Protein AF-A0A087TAK7-F1 (afdb_monomer_lite)

Secondary structure (DSSP, 8-state):
-HHHHHHHT-TTSHHHHHHHHHHHHHHHHTTS--HHHHHHHHHHHHHHHHHHTTSPPP-HHHHHHHHHHHHHHHHHHHHHHHHHHHT-HHHHHHHHHHHHHHTTHHHH--TTSHHHHHHHHHHHS---HHHHHHHHHHHHHTS----

Sequence (147 aa):
MEALAKEMCNEESNLHKSYVRTQPCTREYFSAPKMQCKREAEAAYAAYRDLNEILPAESEEALDDNAMCLLEAYAFACVAHDLQVTCSEEARNVLTGIFQRLKLAKIICSVSSLDELKTNFLESLELEPERKDVFALAFNSLKKRRK

Organism: Stegodyphus mimosarum (NCBI:txid407821)

Structure (mmCIF, N/CA/C/O backbone):
data_AF-A0A087TAK7-F1
#
_entry.id   AF-A0A087TAK7-F1
#
loop_
_atom_site.group_PDB
_atom_site.id
_atom_site.type_symbol
_atom_site.label_atom_id
_atom_site.label_alt_id
_atom_site.label_comp_id
_atom_site.label_asym_id
_atom_site.label_entity_id
_atom_site.label_seq_id
_atom_site.pdbx_PDB_ins_code
_atom_site.Cartn_x
_atom_site.Cartn_y
_atom_site.Cartn_z
_atom_site.occupancy
_atom_site.B_iso_or_equiv
_atom_site.auth_seq_id
_atom_site.auth_comp_id
_atom_site.auth_asym_id
_atom_site.auth_atom_id
_atom_site.pdbx_PDB_model_num
ATOM 1 N N . MET A 1 1 ? 3.752 -1.064 18.716 1.00 62.97 1 MET A N 1
ATOM 2 C CA . MET A 1 1 ? 2.449 -1.757 18.641 1.00 62.97 1 MET A CA 1
ATOM 3 C C . MET A 1 1 ? 1.468 -1.238 19.688 1.00 62.97 1 MET A C 1
ATOM 5 O O . MET A 1 1 ? 0.367 -0.882 19.305 1.00 62.97 1 MET A O 1
ATOM 9 N N . GLU A 1 2 ? 1.866 -1.074 20.955 1.00 78.25 2 GLU A N 1
ATOM 10 C CA . GLU A 1 2 ? 0.974 -0.595 22.032 1.00 78.25 2 GLU A CA 1
ATOM 11 C C . GLU A 1 2 ? 0.269 0.751 21.746 1.00 78.25 2 GLU A C 1
ATOM 13 O O . GLU A 1 2 ? -0.927 0.880 21.976 1.00 78.25 2 GLU A O 1
ATOM 18 N N . ALA A 1 3 ? 0.974 1.738 21.178 1.00 82.12 3 ALA A N 1
ATOM 19 C CA . ALA A 1 3 ? 0.378 3.034 20.829 1.00 82.12 3 ALA A CA 1
ATOM 20 C C . ALA A 1 3 ? -0.718 2.935 19.748 1.00 82.12 3 ALA A C 1
ATOM 22 O O . ALA A 1 3 ? -1.741 3.602 19.849 1.00 82.12 3 ALA A O 1
ATOM 23 N N . LEU A 1 4 ? -0.529 2.068 18.743 1.00 84.50 4 LEU A N 1
ATOM 24 C CA . LEU A 1 4 ? -1.539 1.833 17.709 1.00 84.50 4 LEU A CA 1
ATOM 25 C C . LEU A 1 4 ? -2.776 1.156 18.303 1.00 84.50 4 LEU A C 1
ATOM 27 O O . LEU A 1 4 ? -3.889 1.572 18.010 1.00 84.50 4 LEU A O 1
ATOM 31 N N . ALA A 1 5 ? -2.576 0.148 19.158 1.00 85.25 5 ALA A N 1
ATOM 32 C CA . ALA A 1 5 ? -3.676 -0.527 19.837 1.00 85.25 5 ALA A CA 1
ATOM 33 C C . ALA A 1 5 ? -4.493 0.459 20.688 1.00 85.25 5 ALA A C 1
ATOM 35 O O . ALA A 1 5 ? -5.715 0.467 20.603 1.00 85.25 5 ALA A O 1
ATOM 36 N N . LYS A 1 6 ? -3.834 1.359 21.434 1.00 87.81 6 LYS A N 1
ATOM 37 C CA . LYS A 1 6 ? -4.516 2.417 22.200 1.00 87.81 6 LYS A CA 1
ATOM 38 C C . LYS A 1 6 ? -5.335 3.357 21.311 1.00 87.81 6 LYS A C 1
ATOM 40 O O . LYS A 1 6 ? -6.453 3.692 21.679 1.00 87.81 6 LYS A O 1
ATOM 45 N N . GLU A 1 7 ? -4.823 3.763 20.147 1.00 85.81 7 GLU A N 1
ATOM 46 C CA . GLU A 1 7 ? -5.592 4.589 19.200 1.00 85.81 7 GLU A CA 1
ATOM 47 C C . GLU A 1 7 ? -6.780 3.824 18.602 1.00 85.81 7 GLU A C 1
ATOM 49 O O . GLU A 1 7 ? -7.885 4.357 18.560 1.00 85.81 7 GLU A O 1
ATOM 54 N N . MET A 1 8 ? -6.582 2.574 18.174 1.00 86.44 8 MET A N 1
ATOM 55 C CA . MET A 1 8 ? -7.644 1.752 17.581 1.00 86.44 8 MET A CA 1
ATOM 56 C C . MET A 1 8 ? -8.720 1.332 18.586 1.00 86.44 8 MET A C 1
ATOM 58 O O . MET A 1 8 ? -9.840 1.065 18.170 1.00 86.44 8 MET A O 1
ATOM 62 N N . CYS A 1 9 ? -8.411 1.287 19.882 1.00 89.94 9 CYS A N 1
ATOM 63 C CA . CYS A 1 9 ? -9.381 1.007 20.944 1.00 89.94 9 CYS A CA 1
ATOM 64 C C . CYS A 1 9 ? -9.999 2.274 21.557 1.00 89.94 9 CYS A C 1
ATOM 66 O O . CYS A 1 9 ? -10.884 2.164 22.398 1.00 89.94 9 CYS A O 1
ATOM 68 N N . ASN A 1 10 ? -9.536 3.468 21.176 1.00 92.00 10 ASN A N 1
ATOM 69 C CA . ASN A 1 10 ? -10.116 4.725 21.631 1.00 92.00 10 ASN A CA 1
ATOM 70 C C . ASN A 1 10 ? -11.222 5.165 20.665 1.00 92.00 10 ASN A C 1
ATOM 72 O O . ASN A 1 10 ? -10.921 5.637 19.569 1.00 92.00 10 ASN A O 1
ATOM 76 N N . GLU A 1 11 ? -12.477 5.069 21.105 1.00 92.56 11 GLU A N 1
ATOM 77 C CA . GLU A 1 11 ? -13.670 5.427 20.325 1.00 92.56 11 GLU A CA 1
ATOM 78 C C . GLU A 1 11 ? -13.668 6.878 19.829 1.00 92.56 11 GLU A C 1
ATOM 80 O O . GLU A 1 11 ? -14.226 7.192 18.775 1.00 92.56 11 GLU A O 1
ATOM 85 N N . GLU A 1 12 ? -12.994 7.777 20.544 1.00 92.38 12 GLU A N 1
ATOM 86 C CA . GLU A 1 12 ? -12.902 9.182 20.161 1.00 92.38 12 GLU A CA 1
ATOM 87 C C . GLU A 1 12 ? -11.857 9.432 19.069 1.00 92.38 12 GLU A C 1
ATOM 89 O O . GLU A 1 12 ? -11.915 10.467 18.392 1.00 92.38 12 GLU A O 1
ATOM 94 N N . SER A 1 13 ? -10.929 8.494 18.854 1.00 91.75 13 SER A N 1
ATOM 95 C CA . SER A 1 13 ? -9.827 8.670 17.916 1.00 91.75 13 SER A CA 1
ATOM 96 C C . SER A 1 13 ? -10.307 8.654 16.463 1.00 91.75 13 SER A C 1
ATOM 98 O O . SER A 1 13 ? -11.149 7.854 16.049 1.00 91.75 13 SER A O 1
ATOM 100 N N . ASN A 1 14 ? -9.721 9.528 15.641 1.00 91.44 14 ASN A N 1
ATOM 101 C CA . ASN A 1 14 ? -10.031 9.570 14.211 1.00 91.44 14 ASN A CA 1
ATOM 102 C C . ASN A 1 14 ? -9.677 8.250 13.512 1.00 91.44 14 ASN A C 1
ATOM 104 O O . ASN A 1 14 ? -10.367 7.850 12.576 1.00 91.44 14 ASN A O 1
ATOM 108 N N . LEU A 1 15 ? -8.626 7.561 13.976 1.00 88.50 15 LEU A N 1
ATOM 109 C CA . LEU A 1 15 ? -8.224 6.272 13.424 1.00 88.50 15 LEU A CA 1
ATOM 110 C C . LEU A 1 15 ? -9.270 5.194 13.715 1.00 88.50 15 LEU A C 1
ATOM 112 O O . LEU A 1 15 ? -9.646 4.473 12.797 1.0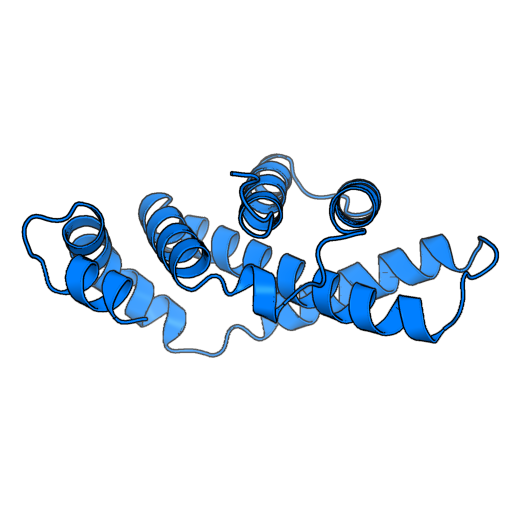0 88.50 15 LEU A O 1
ATOM 116 N N . HIS A 1 16 ? -9.769 5.115 14.952 1.00 91.88 16 HIS A N 1
ATOM 117 C CA . HIS A 1 16 ? -10.830 4.181 15.324 1.00 91.88 16 HIS A CA 1
ATOM 118 C C . HIS A 1 16 ? -12.091 4.431 14.499 1.00 91.88 16 HIS A C 1
ATOM 120 O O . HIS A 1 16 ? -12.585 3.517 13.845 1.00 91.88 16 HIS A O 1
ATOM 126 N N . LYS A 1 17 ? -12.572 5.679 14.464 1.00 94.31 17 LYS A N 1
ATOM 127 C CA . LYS A 1 17 ? -13.787 6.051 13.722 1.00 94.31 17 LYS A CA 1
ATOM 128 C C . LYS A 1 17 ? -13.687 5.679 12.241 1.00 94.31 17 LYS A C 1
ATOM 130 O O . LYS A 1 17 ? -14.614 5.089 11.691 1.00 94.31 17 LYS A O 1
ATOM 135 N N . SER A 1 18 ? -12.546 5.974 11.616 1.00 93.19 18 SER A N 1
ATOM 136 C CA . SER A 1 18 ? -12.321 5.668 10.197 1.00 93.19 18 SER A CA 1
ATOM 137 C C . SER A 1 18 ? -12.182 4.162 9.952 1.00 93.19 18 SER A C 1
ATOM 139 O O . SER A 1 18 ? -12.709 3.623 8.978 1.00 93.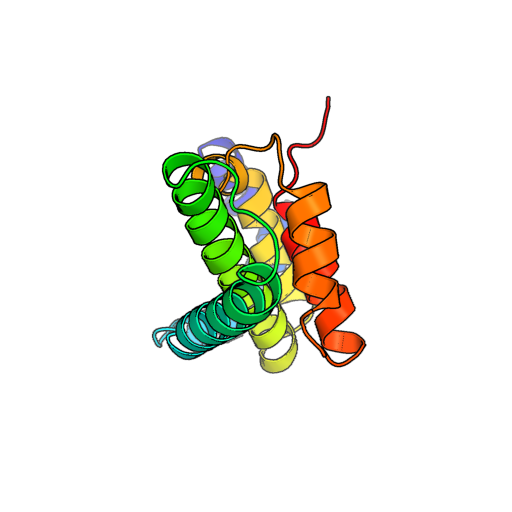19 18 SER A O 1
ATOM 141 N N . TYR A 1 19 ? -11.514 3.448 10.863 1.00 92.12 19 TYR A N 1
ATOM 142 C CA . TYR A 1 19 ? -11.407 1.992 10.807 1.00 92.12 19 TYR A CA 1
ATOM 143 C C . TYR A 1 19 ? -12.783 1.329 10.909 1.00 92.12 19 TYR A C 1
ATOM 145 O O . TYR A 1 19 ? -13.142 0.562 10.025 1.00 92.12 19 TYR A O 1
ATOM 153 N N . VAL A 1 20 ? -13.587 1.666 11.922 1.00 94.69 20 VAL A N 1
ATOM 154 C CA . VAL A 1 20 ? -14.933 1.098 12.119 1.00 94.69 20 VAL A CA 1
ATOM 155 C C . VAL A 1 20 ? -15.833 1.359 10.912 1.00 94.69 20 VAL A C 1
ATOM 157 O O . VAL A 1 20 ? -16.531 0.452 10.467 1.00 94.69 20 VAL A O 1
ATOM 160 N N . ARG A 1 21 ? -15.783 2.567 10.339 1.00 95.31 21 ARG A N 1
ATOM 161 C CA . ARG A 1 21 ? -16.580 2.923 9.156 1.00 95.31 21 ARG A CA 1
ATOM 162 C C . ARG A 1 21 ? -16.195 2.125 7.911 1.00 95.31 21 ARG A C 1
ATOM 164 O O . ARG A 1 21 ? -17.065 1.762 7.127 1.00 95.31 21 ARG A O 1
ATOM 171 N N 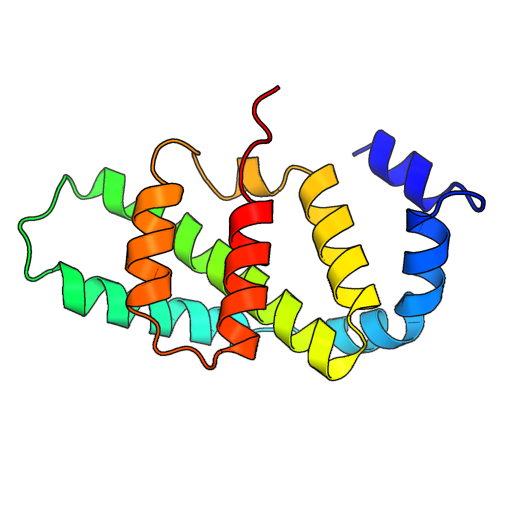. THR A 1 22 ? -14.906 1.857 7.721 1.00 95.38 22 THR A N 1
ATOM 172 C CA . THR A 1 22 ? -14.405 1.148 6.532 1.00 95.38 22 THR A CA 1
ATOM 173 C C . THR A 1 22 ? -14.404 -0.374 6.698 1.00 95.38 22 THR A C 1
ATOM 175 O O . THR A 1 22 ? -14.399 -1.083 5.689 1.00 95.38 22 THR A O 1
ATOM 178 N N . GLN A 1 23 ? -14.457 -0.870 7.941 1.00 94.75 23 GLN A N 1
ATOM 179 C CA . GLN A 1 23 ? -14.312 -2.280 8.319 1.00 94.75 23 GLN A CA 1
ATOM 180 C C . GLN A 1 23 ? -15.195 -3.264 7.538 1.00 94.75 23 GLN A C 1
ATOM 182 O O . GLN A 1 23 ? -14.664 -4.316 7.170 1.00 94.75 23 GLN A O 1
ATOM 187 N N . PRO A 1 24 ? -16.485 -2.988 7.250 1.00 95.31 24 PRO A N 1
ATOM 188 C CA . PRO A 1 24 ? -17.323 -3.950 6.538 1.00 95.31 24 PRO A CA 1
ATOM 189 C C . PRO A 1 24 ? -16.762 -4.300 5.157 1.00 95.31 24 PRO A C 1
ATOM 191 O O . PRO A 1 24 ? -16.630 -5.478 4.833 1.00 95.31 24 PRO A O 1
ATOM 194 N N . CYS A 1 25 ? -16.336 -3.288 4.392 1.00 96.06 25 CYS A N 1
ATOM 195 C CA . CYS A 1 25 ? -15.746 -3.497 3.072 1.00 96.06 25 CYS A CA 1
ATOM 196 C C . CYS A 1 25 ? -14.314 -4.032 3.161 1.00 96.06 25 CYS A C 1
ATOM 198 O O . CYS A 1 25 ? -13.977 -4.999 2.480 1.00 96.06 25 CYS A O 1
ATOM 200 N N . THR A 1 26 ? -13.460 -3.466 4.028 1.00 92.81 26 THR A N 1
ATOM 201 C CA . THR A 1 26 ? -12.067 -3.943 4.150 1.00 92.81 26 THR A CA 1
ATOM 202 C C . THR A 1 26 ? -11.999 -5.404 4.574 1.00 92.81 26 THR A C 1
ATOM 204 O O . THR A 1 26 ? -11.132 -6.133 4.095 1.00 92.81 26 THR A O 1
ATOM 207 N N . ARG A 1 27 ? -12.906 -5.861 5.444 1.00 94.00 27 ARG A N 1
ATOM 208 C CA . ARG A 1 27 ? -12.970 -7.265 5.863 1.00 94.00 27 ARG A CA 1
ATOM 209 C C . ARG A 1 27 ? -13.256 -8.195 4.689 1.00 94.00 27 ARG A C 1
ATOM 211 O O . ARG A 1 27 ? -12.603 -9.228 4.574 1.00 94.00 27 ARG A O 1
ATOM 218 N N . GLU A 1 28 ? -14.227 -7.850 3.851 1.00 93.69 28 GLU A N 1
ATOM 219 C CA . GLU A 1 28 ? -14.550 -8.629 2.656 1.00 93.69 28 GLU A CA 1
ATOM 220 C C . GLU A 1 28 ? -13.395 -8.590 1.657 1.00 93.69 28 GLU A C 1
ATOM 222 O O . GLU A 1 28 ? -12.949 -9.639 1.191 1.00 93.69 28 GLU A O 1
ATOM 227 N N . TYR A 1 29 ? -12.825 -7.408 1.425 1.00 92.94 29 TYR A N 1
ATOM 228 C CA . TYR A 1 29 ? -11.666 -7.247 0.560 1.00 92.94 29 TYR A CA 1
ATOM 229 C C . TYR A 1 29 ? -10.508 -8.157 0.995 1.00 92.94 29 TYR A C 1
ATOM 231 O O . TYR A 1 29 ? -9.986 -8.901 0.171 1.00 92.94 29 TYR A O 1
ATOM 239 N N . PHE A 1 30 ? -10.138 -8.178 2.278 1.00 92.25 30 PHE A N 1
ATOM 240 C CA . PHE A 1 30 ? -9.043 -9.013 2.793 1.00 92.25 30 PHE A CA 1
ATOM 241 C C . PHE A 1 30 ? -9.430 -10.468 3.106 1.00 92.25 30 PHE A C 1
ATOM 243 O O . PHE A 1 30 ? -8.595 -11.218 3.610 1.00 92.25 30 PHE A O 1
ATOM 250 N N . SER A 1 31 ? -10.655 -10.902 2.797 1.00 90.81 31 SER A N 1
ATOM 251 C CA . SER A 1 31 ? -11.082 -12.292 3.024 1.00 90.81 31 SER A CA 1
ATOM 252 C C . SER A 1 31 ? -10.359 -13.307 2.128 1.00 90.81 31 SER A C 1
ATOM 254 O O . SER A 1 31 ? -10.277 -14.485 2.477 1.00 90.81 31 SER A O 1
ATOM 256 N N . ALA A 1 32 ? -9.797 -12.848 1.006 1.00 85.31 32 ALA A N 1
ATOM 257 C CA . ALA A 1 32 ? -9.030 -13.655 0.068 1.00 85.31 32 ALA A CA 1
ATOM 258 C C . ALA A 1 32 ? -7.586 -13.133 -0.087 1.00 85.31 32 ALA A C 1
ATOM 260 O O . ALA A 1 32 ? -7.366 -11.914 -0.079 1.00 85.31 32 ALA A O 1
ATOM 261 N N . PRO A 1 33 ? -6.593 -14.025 -0.286 1.00 80.50 33 PRO A N 1
ATOM 262 C CA . PRO A 1 33 ? -5.209 -13.629 -0.535 1.00 80.50 33 PRO A CA 1
ATOM 263 C C . PRO A 1 33 ? -5.061 -12.722 -1.765 1.00 80.50 33 PRO A C 1
ATOM 265 O O . PRO A 1 33 ? -5.550 -13.037 -2.849 1.00 80.50 33 PRO A O 1
ATOM 268 N N . LYS A 1 34 ? -4.303 -11.628 -1.631 1.00 85.00 34 LYS A N 1
ATOM 269 C CA . LYS A 1 34 ? -4.026 -10.665 -2.716 1.00 85.00 34 LYS A CA 1
ATOM 270 C C . LYS A 1 34 ? -2.804 -11.055 -3.543 1.00 85.00 34 LYS A C 1
ATOM 272 O O . LYS A 1 34 ? -1.871 -10.277 -3.723 1.00 85.00 34 LYS A O 1
ATOM 277 N N . MET A 1 35 ? -2.820 -12.282 -4.064 1.00 86.88 35 MET A N 1
ATOM 278 C CA . MET A 1 35 ? -1.707 -12.830 -4.853 1.00 86.88 35 MET A CA 1
ATOM 279 C C . MET A 1 35 ? -1.457 -12.057 -6.151 1.00 86.88 35 MET A C 1
ATOM 281 O O . MET A 1 35 ? -0.342 -12.088 -6.660 1.00 86.88 35 MET A O 1
ATOM 285 N N . GLN A 1 36 ? -2.467 -11.359 -6.676 1.00 90.62 36 GLN A N 1
ATOM 286 C CA . GLN A 1 36 ? -2.326 -10.537 -7.875 1.00 90.62 36 GLN A CA 1
ATOM 287 C C . GLN A 1 36 ? -1.291 -9.424 -7.682 1.00 90.62 36 GLN A C 1
ATOM 289 O O . GLN A 1 36 ? -0.353 -9.345 -8.464 1.00 90.62 36 GLN A O 1
ATOM 294 N N . CYS A 1 37 ? -1.382 -8.644 -6.601 1.00 90.69 37 CYS A N 1
ATOM 295 C CA . CYS A 1 37 ? -0.429 -7.563 -6.345 1.00 90.69 37 CYS A CA 1
ATOM 296 C C . CYS A 1 37 ? 1.009 -8.055 -6.159 1.00 90.69 37 CYS A C 1
ATOM 298 O O . CYS A 1 37 ? 1.945 -7.364 -6.550 1.00 90.69 37 CYS A O 1
ATOM 300 N N . LYS A 1 38 ? 1.189 -9.265 -5.615 1.00 88.81 38 LYS A N 1
ATOM 301 C CA . LYS A 1 38 ? 2.507 -9.904 -5.545 1.00 88.81 38 LYS A CA 1
ATOM 302 C C . LYS A 1 38 ? 3.046 -10.240 -6.940 1.00 88.81 38 LYS A C 1
ATOM 304 O O . LYS A 1 38 ? 4.186 -9.913 -7.239 1.00 88.81 38 LYS A O 1
ATOM 309 N N . ARG A 1 39 ? 2.225 -10.844 -7.803 1.00 91.25 39 ARG A N 1
ATOM 310 C CA . ARG A 1 39 ? 2.625 -11.172 -9.184 1.00 91.25 39 ARG A CA 1
ATOM 311 C C . ARG A 1 39 ? 2.909 -9.921 -10.014 1.00 91.25 39 ARG A C 1
ATOM 313 O O . ARG A 1 39 ? 3.850 -9.916 -10.795 1.00 91.25 39 ARG A O 1
ATOM 320 N N . GLU A 1 40 ? 2.112 -8.866 -9.840 1.00 91.06 40 GLU A N 1
ATOM 321 C CA . GLU A 1 40 ? 2.351 -7.577 -10.498 1.00 91.06 40 GLU A CA 1
ATOM 322 C C . GLU A 1 40 ? 3.670 -6.955 -10.035 1.00 91.06 40 GLU A C 1
ATOM 324 O O . GLU A 1 40 ? 4.424 -6.467 -10.870 1.00 91.06 40 GLU A O 1
ATOM 329 N N . ALA A 1 41 ? 3.988 -7.034 -8.739 1.00 88.25 41 ALA A N 1
ATOM 330 C CA . ALA A 1 41 ? 5.274 -6.584 -8.216 1.00 88.25 41 ALA A CA 1
ATOM 331 C C . ALA A 1 41 ? 6.447 -7.366 -8.827 1.00 88.25 41 ALA A C 1
ATOM 333 O O . ALA A 1 41 ? 7.407 -6.756 -9.289 1.00 88.25 41 ALA A O 1
ATOM 334 N N . GLU A 1 42 ? 6.357 -8.698 -8.872 1.00 89.19 42 GLU A N 1
ATOM 335 C CA . GLU A 1 42 ? 7.381 -9.568 -9.471 1.00 89.19 42 GLU A CA 1
ATOM 336 C C . GLU A 1 42 ? 7.602 -9.247 -10.955 1.00 89.19 42 GLU A C 1
ATOM 338 O O . GLU A 1 42 ? 8.745 -9.108 -11.389 1.00 89.19 42 GLU A O 1
ATOM 343 N N . ALA A 1 43 ? 6.525 -9.065 -11.724 1.00 88.69 43 ALA A N 1
ATOM 344 C CA . ALA A 1 43 ? 6.604 -8.698 -13.137 1.00 88.69 43 ALA A CA 1
ATOM 345 C C . ALA A 1 43 ? 7.194 -7.292 -13.345 1.00 88.69 43 ALA A C 1
ATOM 347 O O . ALA A 1 43 ? 8.062 -7.107 -14.196 1.00 88.69 43 ALA A O 1
ATOM 348 N N . ALA A 1 44 ? 6.758 -6.317 -12.544 1.00 86.94 44 ALA A N 1
ATOM 349 C CA . ALA A 1 44 ? 7.269 -4.949 -12.556 1.00 86.94 44 ALA A CA 1
ATOM 350 C C . ALA A 1 44 ? 8.771 -4.898 -12.245 1.00 86.94 44 ALA A C 1
ATOM 352 O O . ALA A 1 44 ? 9.532 -4.221 -12.934 1.00 86.94 44 ALA A O 1
ATOM 353 N N . TYR A 1 45 ? 9.208 -5.640 -11.227 1.00 85.25 45 TYR A N 1
ATOM 354 C CA . TYR A 1 45 ? 10.615 -5.716 -10.853 1.00 85.25 45 TYR A CA 1
ATOM 355 C C . TYR A 1 45 ? 11.462 -6.444 -11.901 1.00 85.25 45 TYR A C 1
ATOM 357 O O . TYR A 1 45 ? 12.548 -5.971 -12.221 1.00 85.25 45 TYR A O 1
ATOM 365 N N . ALA A 1 46 ? 10.966 -7.542 -12.478 1.00 85.31 46 ALA A N 1
ATOM 366 C CA . ALA A 1 46 ? 11.657 -8.233 -13.564 1.00 85.31 46 ALA A CA 1
ATOM 367 C C . ALA A 1 46 ? 11.875 -7.306 -14.772 1.00 85.31 46 ALA A C 1
ATOM 369 O O . ALA A 1 46 ? 13.000 -7.185 -15.244 1.00 85.31 46 ALA A O 1
ATOM 370 N N . ALA A 1 47 ? 10.840 -6.574 -15.197 1.00 84.38 47 ALA A N 1
ATOM 371 C CA . ALA A 1 47 ? 10.952 -5.603 -16.285 1.00 84.38 47 ALA A CA 1
ATOM 372 C C . ALA A 1 47 ? 11.951 -4.476 -15.964 1.00 84.38 47 ALA A C 1
ATOM 374 O O . ALA A 1 47 ? 12.771 -4.110 -16.804 1.00 84.38 47 ALA A O 1
ATOM 375 N N . TYR A 1 48 ? 11.927 -3.954 -14.734 1.00 82.12 48 TYR A N 1
ATOM 376 C CA . TYR A 1 48 ? 12.906 -2.966 -14.282 1.00 82.12 48 TYR A CA 1
ATOM 377 C C . TYR A 1 48 ? 14.337 -3.513 -14.302 1.00 82.12 48 TYR A C 1
ATOM 379 O O . TYR A 1 48 ? 15.255 -2.815 -14.729 1.00 82.12 48 TYR A O 1
ATOM 387 N N . ARG A 1 49 ? 14.547 -4.754 -13.854 1.00 79.75 49 ARG A N 1
ATOM 388 C CA . ARG A 1 49 ? 15.866 -5.393 -13.871 1.00 79.75 49 ARG A CA 1
ATOM 389 C C . ARG A 1 49 ? 16.372 -5.563 -15.302 1.00 79.75 49 ARG A C 1
ATOM 391 O O . ARG A 1 49 ? 17.499 -5.167 -15.572 1.00 79.75 49 ARG A O 1
ATOM 398 N N . ASP A 1 50 ? 15.536 -6.048 -16.215 1.00 80.38 50 ASP A N 1
ATOM 399 C CA . ASP A 1 50 ? 15.907 -6.247 -17.622 1.00 80.38 50 ASP A CA 1
ATOM 400 C C . ASP A 1 50 ? 16.312 -4.919 -18.307 1.00 80.38 50 ASP A C 1
ATOM 402 O O . ASP A 1 50 ? 17.198 -4.899 -19.160 1.00 80.38 50 ASP A O 1
ATOM 406 N N . LEU A 1 51 ? 15.723 -3.787 -17.896 1.00 75.62 51 LEU A N 1
ATOM 407 C CA . LEU A 1 51 ? 16.128 -2.447 -18.348 1.00 75.62 51 LEU A CA 1
ATOM 408 C C . LEU A 1 51 ? 17.480 -1.990 -17.763 1.00 75.62 51 LEU A C 1
ATOM 410 O O . LEU A 1 51 ? 18.208 -1.246 -18.421 1.00 75.62 51 LEU A O 1
ATOM 414 N N . ASN A 1 52 ? 17.819 -2.415 -16.541 1.00 69.88 52 ASN A N 1
ATOM 415 C CA . ASN A 1 52 ? 19.016 -1.974 -15.813 1.00 69.88 52 ASN A CA 1
ATOM 416 C C . ASN A 1 52 ? 20.227 -2.912 -15.947 1.00 69.88 52 ASN A C 1
ATOM 418 O O . ASN A 1 52 ? 21.347 -2.445 -15.774 1.00 69.88 52 ASN A O 1
ATOM 422 N N . GLU A 1 53 ? 20.054 -4.186 -16.318 1.00 61.28 53 GLU A N 1
ATOM 423 C CA . GLU A 1 53 ? 21.156 -5.117 -16.650 1.00 61.28 53 GLU A CA 1
ATOM 424 C C . GLU A 1 53 ? 21.985 -4.668 -17.874 1.00 61.28 53 GLU A C 1
ATOM 426 O O . GLU A 1 53 ? 23.054 -5.210 -18.152 1.00 61.28 53 GLU A O 1
ATOM 431 N N . ILE A 1 54 ? 21.533 -3.632 -18.588 1.00 53.50 54 ILE A N 1
ATOM 432 C CA . ILE A 1 54 ? 22.279 -2.948 -19.654 1.00 53.50 54 ILE A CA 1
ATOM 433 C C . ILE A 1 54 ? 23.385 -2.029 -19.073 1.00 53.50 54 ILE A C 1
ATOM 435 O O . ILE A 1 54 ? 24.301 -1.626 -19.795 1.00 53.50 54 ILE A O 1
ATOM 439 N N . LEU A 1 55 ? 23.354 -1.715 -17.771 1.00 49.03 55 LEU A N 1
ATOM 440 C CA . LEU A 1 55 ? 24.339 -0.887 -17.065 1.00 49.03 55 LEU A CA 1
ATOM 441 C C . LEU A 1 55 ? 25.193 -1.747 -16.108 1.00 49.03 55 LEU A C 1
ATOM 443 O O . LEU A 1 55 ? 24.687 -2.701 -15.520 1.00 49.03 55 LEU A O 1
ATOM 447 N N . PRO A 1 56 ? 26.501 -1.459 -15.953 1.00 42.75 56 PRO A N 1
ATOM 448 C CA . PRO A 1 56 ? 27.418 -2.327 -15.214 1.00 42.75 56 PRO A CA 1
ATOM 449 C C . PRO A 1 56 ? 27.015 -2.424 -13.735 1.00 42.75 56 PRO A C 1
ATOM 451 O O . PRO A 1 56 ? 26.912 -1.410 -13.048 1.00 42.75 56 PRO A O 1
ATOM 454 N N . ALA A 1 57 ? 26.786 -3.654 -13.269 1.00 50.75 57 ALA A N 1
ATOM 455 C CA . ALA A 1 57 ? 26.245 -3.957 -11.950 1.00 50.75 57 ALA A CA 1
ATOM 456 C C . ALA A 1 57 ? 27.152 -3.473 -10.804 1.00 50.75 57 ALA A C 1
ATOM 458 O O . ALA A 1 57 ? 28.317 -3.864 -10.700 1.00 50.75 57 ALA A O 1
ATOM 459 N N . GLU A 1 58 ? 26.589 -2.675 -9.897 1.00 49.28 58 GLU A N 1
ATOM 460 C CA . GLU A 1 58 ? 27.082 -2.600 -8.523 1.00 49.28 58 GLU A CA 1
ATOM 461 C C . GLU A 1 58 ? 26.778 -3.936 -7.811 1.00 49.28 58 GLU A C 1
ATOM 463 O O . GLU A 1 58 ? 25.819 -4.625 -8.152 1.00 49.28 58 GLU A O 1
ATOM 468 N N . SER A 1 59 ? 27.639 -4.336 -6.870 1.00 49.69 59 SER A N 1
ATOM 469 C CA . SER A 1 59 ? 27.734 -5.678 -6.260 1.00 49.69 59 SER A CA 1
ATOM 470 C C . SER A 1 59 ? 26.403 -6.412 -5.994 1.00 49.69 59 SER A C 1
ATOM 472 O O . SER A 1 59 ? 25.501 -5.846 -5.377 1.00 49.69 59 SER A O 1
ATOM 474 N N . GLU A 1 60 ? 26.348 -7.706 -6.341 1.00 49.62 60 GLU A N 1
ATOM 475 C CA . GLU A 1 60 ? 25.188 -8.618 -6.223 1.00 4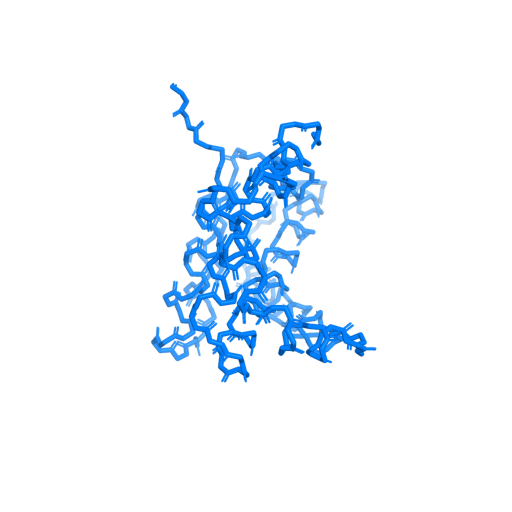9.62 60 GLU A CA 1
ATOM 476 C C . GLU A 1 60 ? 24.462 -8.603 -4.858 1.00 49.62 60 GLU A C 1
ATOM 478 O O . GLU A 1 60 ? 23.240 -8.709 -4.823 1.00 49.62 60 GLU A O 1
ATOM 483 N N . GLU A 1 61 ? 25.160 -8.399 -3.734 1.00 44.22 61 GLU A N 1
ATOM 484 C CA . GLU A 1 61 ? 24.535 -8.334 -2.395 1.00 44.22 61 GLU A CA 1
ATOM 485 C C . GLU A 1 61 ? 23.701 -7.060 -2.161 1.00 44.22 61 GLU A C 1
ATOM 487 O O . GLU A 1 61 ? 22.704 -7.095 -1.443 1.00 44.22 61 GLU A O 1
ATOM 492 N N . ALA A 1 62 ? 24.056 -5.931 -2.784 1.00 47.50 62 ALA A N 1
ATOM 493 C CA . ALA A 1 62 ? 23.274 -4.693 -2.686 1.00 47.50 62 ALA A CA 1
ATOM 494 C C . ALA A 1 62 ? 22.012 -4.735 -3.568 1.00 47.50 62 ALA A C 1
ATOM 496 O O . ALA A 1 62 ? 21.081 -3.954 -3.362 1.00 47.50 62 ALA A O 1
ATOM 497 N N . LEU A 1 63 ? 21.967 -5.639 -4.549 1.00 53.69 63 LEU A N 1
ATOM 498 C CA . LEU A 1 63 ? 20.812 -5.830 -5.420 1.00 53.69 63 LEU A CA 1
ATOM 499 C C . LEU A 1 63 ? 19.674 -6.575 -4.702 1.00 53.69 63 LEU A C 1
ATOM 501 O O . LEU A 1 63 ? 18.516 -6.236 -4.937 1.00 53.69 63 LEU A O 1
ATOM 505 N N . ASP A 1 64 ? 19.976 -7.504 -3.787 1.00 59.97 64 ASP A N 1
ATOM 506 C CA . ASP A 1 64 ? 18.980 -8.382 -3.142 1.00 59.97 64 ASP A CA 1
ATOM 507 C C . ASP A 1 64 ? 18.096 -7.655 -2.103 1.00 59.97 64 ASP A C 1
ATOM 509 O O . ASP A 1 64 ? 16.863 -7.713 -2.156 1.00 59.97 64 ASP A O 1
ATOM 513 N N . ASP A 1 65 ? 18.695 -6.846 -1.223 1.00 62.28 65 ASP A N 1
ATOM 514 C CA . ASP A 1 65 ? 17.943 -6.039 -0.243 1.00 62.28 65 ASP A CA 1
ATOM 515 C C . ASP A 1 65 ? 17.083 -4.953 -0.921 1.00 62.28 65 ASP A C 1
ATOM 517 O O . ASP A 1 65 ? 15.960 -4.651 -0.496 1.00 62.28 65 ASP A O 1
ATOM 521 N N . ASN A 1 66 ? 17.593 -4.370 -2.010 1.00 69.50 66 ASN A N 1
ATOM 522 C CA . ASN A 1 66 ? 16.866 -3.387 -2.811 1.00 69.50 66 ASN A CA 1
ATOM 523 C C . ASN A 1 66 ? 15.719 -4.041 -3.606 1.00 69.50 66 ASN A C 1
ATOM 525 O O . ASN A 1 66 ? 14.656 -3.430 -3.752 1.00 69.50 66 ASN A O 1
ATOM 529 N N . ALA A 1 67 ? 15.899 -5.283 -4.071 1.00 75.81 67 ALA A N 1
ATOM 530 C CA . ALA A 1 67 ? 14.879 -6.054 -4.780 1.00 75.81 67 ALA A CA 1
ATOM 531 C C . ALA A 1 67 ? 13.652 -6.307 -3.905 1.00 75.81 67 ALA A C 1
ATOM 533 O O . ALA A 1 67 ? 12.533 -5.947 -4.280 1.00 75.81 67 ALA A O 1
ATOM 534 N N . MET A 1 68 ? 13.856 -6.871 -2.710 1.00 77.94 68 MET A N 1
ATOM 535 C CA . MET A 1 68 ? 12.757 -7.139 -1.779 1.00 77.94 68 MET A CA 1
ATOM 536 C C . MET A 1 68 ? 12.030 -5.856 -1.376 1.00 77.94 68 MET A C 1
ATOM 538 O O . MET A 1 68 ? 10.800 -5.831 -1.347 1.00 77.94 68 MET A O 1
ATOM 542 N N . CYS A 1 69 ? 12.771 -4.773 -1.133 1.00 78.56 69 CYS A N 1
ATOM 543 C CA . CYS A 1 69 ? 12.177 -3.478 -0.819 1.00 78.56 69 CYS A CA 1
ATOM 544 C C . CYS A 1 69 ? 11.251 -2.981 -1.942 1.00 78.56 69 CYS A C 1
ATOM 546 O O . CYS A 1 69 ? 10.122 -2.571 -1.665 1.00 78.56 69 CYS A O 1
ATOM 548 N N . LEU A 1 70 ? 11.688 -3.036 -3.206 1.00 80.75 70 LEU A N 1
ATOM 549 C CA . LEU A 1 70 ? 10.876 -2.610 -4.352 1.00 80.75 70 LEU A CA 1
ATOM 550 C C . LEU A 1 70 ? 9.648 -3.500 -4.561 1.00 80.75 70 LEU A C 1
ATOM 552 O O . LEU A 1 70 ? 8.556 -2.978 -4.798 1.00 80.75 70 LEU A O 1
ATOM 556 N N . LEU A 1 71 ? 9.810 -4.817 -4.431 1.00 84.06 71 LEU A N 1
ATOM 557 C CA . LEU A 1 71 ? 8.722 -5.787 -4.554 1.00 84.06 71 LEU A CA 1
ATOM 558 C C . LEU A 1 71 ? 7.631 -5.541 -3.509 1.00 84.06 71 LEU A C 1
ATOM 560 O O . LEU A 1 71 ? 6.457 -5.398 -3.850 1.00 84.06 71 LEU A O 1
ATOM 564 N N . GLU A 1 72 ? 8.013 -5.440 -2.240 1.00 83.88 72 GLU A N 1
ATOM 565 C CA . GLU A 1 72 ? 7.079 -5.206 -1.138 1.00 83.88 72 GLU A CA 1
ATOM 566 C C . GLU A 1 72 ? 6.452 -3.807 -1.215 1.00 83.88 72 GLU A C 1
ATOM 568 O O . GLU A 1 72 ? 5.256 -3.639 -0.964 1.00 83.88 72 GLU A O 1
ATOM 573 N N . ALA A 1 73 ? 7.224 -2.792 -1.620 1.00 83.25 73 ALA A N 1
ATOM 574 C CA . ALA A 1 73 ? 6.713 -1.440 -1.822 1.00 83.25 73 ALA A CA 1
ATOM 575 C C . ALA A 1 73 ? 5.672 -1.379 -2.945 1.00 83.25 73 ALA A C 1
ATOM 577 O O . ALA A 1 73 ? 4.614 -0.764 -2.771 1.00 83.25 73 ALA A O 1
ATOM 578 N N . TYR A 1 74 ? 5.938 -2.047 -4.070 1.00 88.00 74 TYR A N 1
ATOM 579 C CA . TYR A 1 74 ? 4.987 -2.169 -5.169 1.00 88.00 74 TYR A CA 1
ATOM 580 C C . TYR A 1 74 ? 3.748 -2.944 -4.730 1.00 88.00 74 TYR A C 1
ATOM 582 O O . TYR A 1 74 ? 2.629 -2.480 -4.944 1.00 88.00 74 TYR A O 1
ATOM 590 N N . ALA A 1 75 ? 3.920 -4.105 -4.096 1.00 88.94 75 ALA A N 1
ATOM 591 C CA . ALA A 1 75 ? 2.806 -4.935 -3.651 1.00 88.94 75 ALA A CA 1
ATOM 592 C C . ALA A 1 75 ? 1.903 -4.166 -2.676 1.00 88.94 75 ALA A C 1
ATOM 594 O O . ALA A 1 75 ? 0.680 -4.173 -2.828 1.00 88.94 75 ALA A O 1
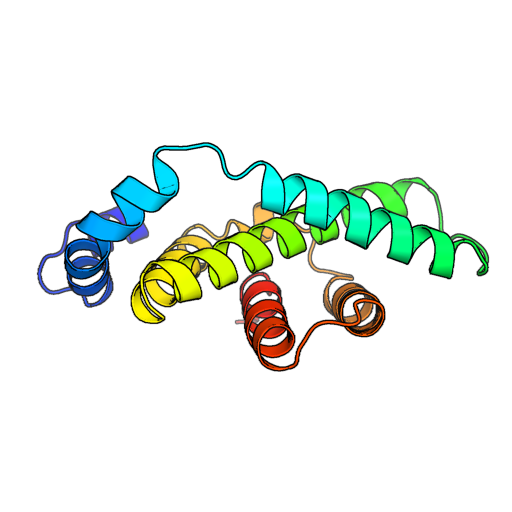ATOM 595 N N . PHE A 1 76 ? 2.492 -3.430 -1.730 1.00 88.19 76 PHE A N 1
ATOM 596 C CA . PHE A 1 76 ? 1.757 -2.546 -0.829 1.00 88.19 76 PHE A CA 1
ATOM 597 C C . PHE A 1 76 ? 1.011 -1.438 -1.584 1.00 88.19 76 PHE A C 1
ATOM 599 O O . PHE A 1 76 ? -0.169 -1.206 -1.321 1.00 88.19 76 PHE A O 1
ATOM 606 N N . ALA A 1 77 ? 1.667 -0.775 -2.539 1.00 88.94 77 ALA A N 1
ATOM 607 C CA . ALA A 1 77 ? 1.055 0.269 -3.355 1.00 88.94 77 ALA A CA 1
ATOM 608 C C . ALA A 1 77 ? -0.123 -0.252 -4.190 1.00 88.94 77 ALA A C 1
ATOM 610 O O . ALA A 1 77 ? -1.181 0.378 -4.228 1.00 88.94 77 ALA A O 1
ATOM 611 N N . CYS A 1 78 ? 0.034 -1.430 -4.793 1.00 92.31 78 CYS A N 1
ATOM 612 C CA . CYS A 1 78 ? -1.019 -2.132 -5.512 1.00 92.31 78 CYS A CA 1
ATOM 613 C C . CYS A 1 78 ? -2.201 -2.443 -4.591 1.00 92.31 78 CYS A C 1
ATOM 615 O O . CYS A 1 78 ? -3.327 -2.076 -4.913 1.00 92.31 78 CYS A O 1
ATOM 617 N N . VAL A 1 79 ? -1.957 -3.020 -3.408 1.00 92.31 79 VAL A N 1
ATOM 618 C CA . VAL A 1 79 ? -3.022 -3.323 -2.437 1.00 92.31 79 VAL A CA 1
ATOM 619 C C . VAL A 1 79 ? -3.730 -2.050 -1.975 1.00 92.31 79 VAL A C 1
ATOM 621 O O . VAL A 1 79 ? -4.948 -2.064 -1.812 1.00 92.31 79 VAL A O 1
ATOM 624 N N . ALA A 1 80 ? -2.993 -0.959 -1.762 1.00 91.75 80 ALA A N 1
ATOM 625 C CA . ALA A 1 80 ? -3.549 0.329 -1.360 1.00 91.75 80 ALA A CA 1
ATOM 626 C C . ALA A 1 80 ? -4.429 0.947 -2.460 1.00 91.75 80 ALA A C 1
ATOM 628 O O . ALA A 1 80 ? -5.504 1.468 -2.160 1.00 91.75 80 ALA A O 1
ATOM 629 N N . HIS A 1 81 ? -3.996 0.863 -3.719 1.00 92.25 81 HIS A N 1
ATOM 630 C CA . HIS A 1 81 ? -4.773 1.299 -4.877 1.00 92.25 81 HIS A CA 1
ATOM 631 C C . HIS A 1 81 ? -6.031 0.449 -5.066 1.00 92.25 81 HIS A C 1
ATOM 633 O O . HIS A 1 81 ? -7.134 0.980 -5.154 1.00 92.25 81 HIS A O 1
ATOM 639 N N . ASP A 1 82 ? -5.885 -0.871 -5.066 1.00 93.56 82 ASP A N 1
ATOM 640 C CA . ASP A 1 82 ? -6.992 -1.801 -5.281 1.00 93.56 82 ASP A CA 1
ATOM 641 C C . ASP A 1 82 ? -8.031 -1.709 -4.144 1.00 93.56 82 ASP A C 1
ATOM 643 O O . ASP A 1 82 ? -9.240 -1.725 -4.382 1.00 93.56 82 ASP A O 1
ATOM 647 N N . LEU A 1 83 ? -7.579 -1.449 -2.910 1.00 93.44 83 LEU A N 1
ATOM 648 C CA . LEU A 1 83 ? -8.458 -1.142 -1.781 1.00 93.44 83 LEU A CA 1
ATOM 649 C C . LEU A 1 83 ? -9.189 0.202 -1.941 1.00 93.44 83 LEU A C 1
ATOM 651 O O . LEU A 1 83 ? -10.354 0.309 -1.555 1.00 93.44 83 LEU A O 1
ATOM 655 N N . GLN A 1 84 ? -8.529 1.227 -2.491 1.00 94.19 84 GLN A N 1
ATOM 656 C CA . GLN A 1 84 ? -9.177 2.507 -2.787 1.00 94.19 84 GLN A CA 1
ATOM 657 C C . GLN A 1 84 ? -10.296 2.336 -3.812 1.00 94.19 84 GLN A C 1
ATOM 659 O O . GLN A 1 84 ? -11.386 2.863 -3.597 1.00 94.19 84 GLN A O 1
ATOM 664 N N . VAL A 1 85 ? -10.018 1.617 -4.900 1.00 93.62 85 VAL A N 1
ATOM 665 C CA . VAL A 1 85 ? -10.975 1.379 -5.989 1.00 93.62 85 VAL A CA 1
ATOM 666 C C . VAL A 1 85 ? -12.140 0.516 -5.513 1.00 93.62 85 VAL A C 1
ATOM 668 O O . VAL A 1 85 ? -13.290 0.814 -5.822 1.00 93.62 85 VAL A O 1
ATOM 671 N N . THR A 1 86 ? -11.859 -0.529 -4.731 1.00 94.50 86 THR A N 1
ATOM 672 C CA . THR A 1 86 ? -12.886 -1.482 -4.289 1.00 94.50 86 THR A CA 1
ATOM 673 C C . THR A 1 86 ? -13.747 -0.938 -3.152 1.00 94.50 86 THR A C 1
ATOM 675 O O . THR A 1 86 ? -14.956 -1.156 -3.138 1.00 94.50 86 THR A O 1
ATOM 678 N N . CYS A 1 87 ? -13.136 -0.261 -2.176 1.00 95.00 87 CYS A N 1
ATOM 679 C CA . CYS A 1 87 ? -13.829 0.190 -0.972 1.00 95.00 87 CYS A CA 1
ATOM 680 C C . CYS A 1 87 ? -14.005 1.704 -0.937 1.00 95.00 87 CYS A C 1
ATOM 682 O O . CYS A 1 87 ? -15.128 2.196 -1.015 1.00 95.00 87 CYS A O 1
ATOM 684 N N . SER A 1 88 ? -12.911 2.440 -0.732 1.00 95.38 88 SER A N 1
ATOM 685 C CA . SER A 1 88 ? -12.907 3.905 -0.703 1.00 95.38 88 SER A CA 1
ATOM 686 C C . SER A 1 88 ? -11.502 4.456 -0.481 1.00 95.38 88 SER A C 1
ATOM 688 O O . SER A 1 88 ? -10.620 3.794 0.076 1.00 95.38 88 SER A O 1
ATOM 690 N N . GLU A 1 89 ? -11.313 5.736 -0.803 1.00 94.12 89 GLU A N 1
ATOM 691 C CA . GLU A 1 89 ? -10.106 6.475 -0.424 1.00 94.12 89 GLU A CA 1
ATOM 692 C C . GLU A 1 89 ? -9.858 6.447 1.094 1.00 94.12 89 GLU A C 1
ATOM 694 O O . GLU A 1 89 ? -8.719 6.346 1.557 1.00 94.12 89 GLU A O 1
ATOM 699 N N . GLU A 1 90 ? -10.923 6.479 1.893 1.00 95.00 90 GLU A N 1
ATOM 700 C CA . GLU A 1 90 ? -10.810 6.390 3.341 1.00 95.00 90 GLU A CA 1
ATOM 701 C C . GLU A 1 90 ? -10.223 5.047 3.796 1.00 95.00 90 GLU A C 1
ATOM 703 O O . GLU A 1 90 ? -9.349 5.027 4.665 1.00 95.00 90 GLU A O 1
ATOM 708 N N . ALA A 1 91 ? -10.632 3.935 3.178 1.00 94.25 91 ALA A N 1
ATOM 709 C CA . ALA A 1 91 ? -10.090 2.612 3.479 1.00 94.25 91 ALA A CA 1
ATOM 710 C C . ALA A 1 91 ? -8.581 2.541 3.190 1.00 94.25 91 ALA A C 1
ATOM 712 O O . ALA A 1 91 ? -7.808 2.054 4.023 1.00 94.25 91 ALA A O 1
ATOM 713 N N . ARG A 1 92 ? -8.139 3.115 2.063 1.00 93.38 92 ARG A N 1
ATOM 714 C CA . ARG A 1 92 ? -6.710 3.291 1.753 1.00 93.38 92 ARG A CA 1
ATOM 715 C C . ARG A 1 92 ? -6.002 4.124 2.822 1.00 93.38 92 ARG A C 1
ATOM 717 O O . ARG A 1 92 ? -4.921 3.752 3.278 1.00 93.38 92 ARG A O 1
ATOM 724 N N . ASN A 1 93 ? -6.588 5.246 3.235 1.00 91.75 93 ASN A N 1
ATOM 725 C CA . ASN A 1 93 ? -5.982 6.136 4.229 1.00 91.75 93 ASN A CA 1
ATOM 726 C C . ASN A 1 93 ? -5.836 5.452 5.600 1.00 91.75 93 ASN A C 1
ATOM 728 O O . ASN A 1 93 ? -4.813 5.633 6.265 1.00 91.75 93 ASN A O 1
ATOM 732 N N . VAL A 1 94 ? -6.807 4.623 6.000 1.00 92.38 94 VAL A N 1
ATOM 733 C CA . VAL A 1 94 ? -6.721 3.784 7.207 1.00 92.38 94 VAL A CA 1
ATOM 734 C C . VAL A 1 94 ? -5.574 2.780 7.090 1.00 92.38 94 VAL A C 1
ATOM 736 O O . VAL A 1 94 ? -4.734 2.725 7.991 1.00 92.38 94 VAL A O 1
ATOM 739 N N . LEU A 1 95 ? -5.483 2.039 5.978 1.00 90.88 95 LEU A N 1
ATOM 740 C CA . LEU A 1 95 ? -4.410 1.066 5.738 1.00 90.88 95 LEU A CA 1
ATOM 741 C C . LEU A 1 95 ? -3.025 1.726 5.825 1.00 90.88 95 LEU A C 1
ATOM 743 O O . LEU A 1 95 ? -2.178 1.301 6.614 1.00 90.88 95 LEU A O 1
ATOM 747 N N . THR A 1 96 ? -2.810 2.808 5.077 1.00 87.81 96 THR A N 1
ATOM 748 C CA . THR A 1 96 ? -1.545 3.558 5.081 1.00 87.81 96 THR A CA 1
ATOM 749 C C . THR A 1 96 ? -1.242 4.146 6.460 1.00 87.81 96 THR A C 1
ATOM 751 O O . THR A 1 96 ? -0.100 4.109 6.923 1.00 87.81 96 THR A O 1
ATOM 754 N N . GLY A 1 97 ? -2.262 4.640 7.166 1.00 87.19 97 GLY A N 1
ATOM 755 C CA . GLY A 1 97 ? -2.130 5.175 8.519 1.00 87.19 97 GLY A CA 1
ATOM 756 C C . GLY A 1 97 ? -1.699 4.127 9.548 1.00 87.19 97 GLY A C 1
ATOM 757 O O . GLY A 1 97 ? -0.875 4.437 10.418 1.00 87.19 97 GLY A O 1
ATOM 758 N N . ILE A 1 98 ? -2.216 2.900 9.447 1.00 87.19 98 ILE A N 1
ATOM 759 C CA . ILE A 1 98 ? -1.797 1.750 10.262 1.00 87.19 98 ILE A CA 1
ATOM 760 C C . ILE A 1 98 ? -0.351 1.377 9.927 1.00 87.19 98 ILE A C 1
ATOM 762 O O . ILE A 1 98 ? 0.488 1.267 10.825 1.00 87.19 98 ILE A O 1
ATOM 766 N N . PHE A 1 99 ? -0.040 1.256 8.637 1.00 83.88 99 PHE A N 1
ATOM 767 C CA . PHE A 1 99 ? 1.272 0.848 8.144 1.00 83.88 99 PHE A CA 1
ATOM 768 C C . PHE A 1 99 ? 2.399 1.783 8.618 1.00 83.88 99 PHE A C 1
ATOM 770 O O . PHE A 1 99 ? 3.420 1.335 9.153 1.00 83.88 99 PHE A O 1
ATOM 777 N N . GLN A 1 100 ? 2.179 3.098 8.526 1.00 82.00 100 GLN A N 1
ATOM 778 C CA . GLN A 1 100 ? 3.109 4.120 9.018 1.00 82.00 100 GLN A CA 1
ATOM 779 C C . GLN A 1 100 ? 3.341 4.023 10.534 1.00 82.00 100 GLN A C 1
ATOM 781 O O . GLN A 1 100 ? 4.477 4.134 11.005 1.00 82.00 100 GLN A O 1
ATOM 786 N N . ARG A 1 101 ? 2.281 3.795 11.321 1.00 82.81 101 ARG A N 1
ATOM 787 C CA . ARG A 1 101 ? 2.355 3.695 12.793 1.00 82.81 101 ARG A CA 1
ATOM 788 C C . ARG A 1 101 ? 3.060 2.430 13.263 1.00 82.81 101 ARG A C 1
ATOM 790 O O . ARG A 1 101 ? 3.798 2.471 14.251 1.00 82.81 101 ARG A O 1
ATOM 797 N N . LEU A 1 102 ? 2.867 1.323 12.548 1.00 80.56 102 LEU A N 1
ATOM 798 C CA . LEU A 1 102 ? 3.597 0.078 12.777 1.00 80.56 102 LEU A CA 1
ATOM 799 C C . LEU A 1 102 ? 5.075 0.186 12.394 1.00 80.56 102 LEU A C 1
ATOM 801 O O . LEU A 1 102 ? 5.868 -0.650 12.819 1.00 80.56 102 LEU A O 1
ATOM 805 N N . LYS A 1 103 ? 5.463 1.237 11.657 1.00 75.31 103 LYS A N 1
ATOM 806 C CA . LYS A 1 103 ? 6.815 1.418 11.117 1.00 75.31 103 LYS A CA 1
ATOM 807 C C . LYS A 1 103 ? 7.238 0.221 10.256 1.00 75.31 103 LYS A C 1
ATOM 809 O O . LYS A 1 103 ? 8.431 -0.068 10.200 1.00 75.31 103 LYS A O 1
ATOM 814 N N . LEU A 1 104 ? 6.286 -0.438 9.579 1.00 70.88 104 LEU A N 1
ATOM 815 C CA . LEU A 1 104 ? 6.554 -1.587 8.698 1.00 70.88 104 LEU A CA 1
ATOM 816 C C . LEU A 1 104 ? 7.550 -1.227 7.595 1.00 70.88 104 LEU A C 1
ATOM 818 O O . LEU A 1 104 ? 8.401 -2.027 7.245 1.00 70.88 104 LEU A O 1
ATOM 822 N N . ALA A 1 105 ? 7.549 0.035 7.177 1.00 65.62 105 ALA A N 1
ATOM 823 C CA . ALA A 1 105 ? 8.580 0.643 6.351 1.00 65.62 105 ALA A CA 1
ATOM 824 C C . ALA A 1 105 ? 10.031 0.308 6.760 1.00 65.62 105 ALA A C 1
ATOM 826 O O . ALA A 1 105 ? 10.872 0.056 5.909 1.00 65.62 105 ALA A O 1
ATOM 827 N N . LYS A 1 106 ? 10.329 0.285 8.069 1.00 64.62 106 LYS A N 1
ATOM 828 C CA . LYS A 1 106 ? 11.669 -0.036 8.592 1.00 64.62 106 LYS A CA 1
ATOM 829 C C . LYS A 1 106 ? 11.990 -1.527 8.579 1.00 64.62 106 LYS A C 1
ATOM 831 O O . LYS A 1 106 ? 13.145 -1.883 8.756 1.00 64.62 106 LYS A O 1
ATOM 836 N N . ILE A 1 107 ? 10.958 -2.360 8.497 1.00 64.75 107 ILE A N 1
ATOM 837 C CA . ILE A 1 107 ? 11.085 -3.813 8.380 1.00 64.75 107 ILE A CA 1
ATOM 838 C C . ILE A 1 107 ? 11.293 -4.180 6.909 1.00 64.75 107 ILE A C 1
ATOM 840 O O . ILE A 1 107 ? 12.006 -5.126 6.619 1.00 64.75 107 ILE A O 1
ATOM 844 N N . ILE A 1 108 ? 10.695 -3.407 6.002 1.00 66.38 108 ILE A N 1
ATOM 845 C CA . ILE A 1 108 ? 10.654 -3.710 4.571 1.00 66.38 108 ILE A CA 1
ATOM 846 C C . ILE A 1 108 ? 11.855 -3.131 3.811 1.00 66.38 108 ILE A C 1
ATOM 848 O O . ILE A 1 108 ? 12.274 -3.722 2.827 1.00 66.38 108 ILE A O 1
ATOM 852 N N . CYS A 1 109 ? 12.436 -2.009 4.256 1.00 68.06 109 CYS A N 1
ATOM 853 C CA . CYS A 1 109 ? 13.538 -1.366 3.535 1.00 68.06 109 CYS A CA 1
ATOM 854 C C . CYS A 1 109 ? 14.615 -0.777 4.462 1.00 68.06 109 CYS A C 1
ATOM 856 O O . CYS A 1 109 ? 14.306 -0.053 5.420 1.00 68.06 109 CYS A O 1
ATOM 858 N N . SER A 1 110 ? 15.892 -0.984 4.118 1.00 61.84 110 SER A N 1
ATOM 859 C CA . SER A 1 110 ? 17.008 -0.184 4.633 1.00 61.84 110 SER A CA 1
ATOM 860 C C . SER A 1 110 ? 17.073 1.135 3.834 1.00 61.84 110 SER A C 1
ATOM 862 O O . SER A 1 110 ? 17.112 1.183 2.614 1.00 61.84 110 SER A O 1
ATOM 864 N N . VAL A 1 111 ? 16.917 2.263 4.527 1.00 55.22 111 VAL A N 1
ATOM 865 C CA . VAL A 1 111 ? 16.365 3.514 3.955 1.00 55.22 111 VAL A CA 1
ATOM 866 C C . VAL A 1 111 ? 17.378 4.346 3.137 1.00 55.22 111 VAL A C 1
ATOM 868 O O . VAL A 1 111 ? 17.066 5.465 2.741 1.00 55.22 111 VAL A O 1
ATOM 871 N N . SER A 1 112 ? 18.598 3.870 2.884 1.00 55.59 112 SER A N 1
ATOM 872 C CA . SER A 1 112 ? 19.656 4.709 2.288 1.00 55.59 112 SER A CA 1
ATOM 873 C C . SER A 1 112 ? 19.524 4.958 0.781 1.00 55.59 112 SER A C 1
ATOM 875 O O . SER A 1 112 ? 20.068 5.950 0.312 1.00 55.59 112 SER A O 1
ATOM 877 N N . SER A 1 113 ? 18.775 4.138 0.044 1.00 55.75 113 SER A N 1
ATOM 878 C CA . SER A 1 113 ? 18.739 4.143 -1.432 1.00 55.75 113 SER A CA 1
ATOM 879 C C . SER A 1 113 ? 17.321 4.289 -2.024 1.00 55.75 113 SER A C 1
ATOM 881 O O . SER A 1 113 ? 17.138 4.437 -3.229 1.00 55.75 113 SER A O 1
ATOM 883 N N . LEU A 1 114 ? 16.295 4.314 -1.166 1.00 64.19 114 LEU A N 1
ATOM 884 C CA . LEU A 1 114 ? 14.878 4.213 -1.542 1.00 64.19 114 LEU A CA 1
ATOM 885 C C . LEU A 1 114 ? 14.381 5.333 -2.469 1.00 64.19 114 LEU A C 1
ATOM 887 O O . LEU A 1 114 ? 13.427 5.112 -3.197 1.00 64.19 114 LEU A O 1
ATOM 891 N N . ASP A 1 115 ? 14.976 6.528 -2.439 1.00 64.25 115 ASP A N 1
ATOM 892 C CA . ASP A 1 115 ? 14.496 7.669 -3.232 1.00 64.25 115 ASP A CA 1
ATOM 893 C C . ASP A 1 115 ? 14.910 7.625 -4.699 1.00 64.25 115 ASP A C 1
ATOM 895 O O . ASP A 1 115 ? 14.100 7.906 -5.587 1.00 64.25 115 ASP A O 1
ATOM 899 N N . GLU A 1 116 ? 16.150 7.225 -4.947 1.00 60.97 116 GLU A N 1
ATOM 900 C CA . GLU A 1 116 ? 16.678 7.049 -6.294 1.00 60.97 116 GLU A CA 1
ATOM 901 C C . GLU A 1 116 ? 16.098 5.781 -6.925 1.00 60.97 116 GLU A C 1
ATOM 903 O O . GLU A 1 116 ? 15.547 5.838 -8.024 1.00 60.97 116 GLU A O 1
ATOM 908 N N . LEU A 1 117 ? 16.059 4.675 -6.165 1.00 64.69 117 LEU A N 1
ATOM 909 C CA . LEU A 1 117 ? 15.397 3.446 -6.604 1.00 64.69 117 LEU A CA 1
ATOM 910 C C . LEU A 1 117 ? 13.902 3.650 -6.850 1.00 64.69 117 LEU A C 1
ATOM 912 O O . LEU A 1 117 ? 13.395 3.171 -7.854 1.00 64.69 117 LEU A O 1
ATOM 916 N N . LYS A 1 118 ? 13.185 4.393 -5.995 1.00 71.25 118 LYS A N 1
ATOM 917 C CA . LYS A 1 118 ? 11.766 4.710 -6.221 1.00 71.25 118 LYS A CA 1
ATOM 918 C C . LYS A 1 118 ? 11.564 5.483 -7.516 1.00 71.25 118 LYS A C 1
ATOM 920 O O . LYS A 1 118 ? 10.620 5.178 -8.236 1.00 71.25 118 LYS A O 1
ATOM 925 N N . THR A 1 119 ? 12.359 6.525 -7.750 1.00 73.25 119 THR A N 1
ATOM 926 C CA . THR A 1 119 ? 12.156 7.420 -8.896 1.00 73.25 119 THR A CA 1
ATOM 927 C C . THR A 1 119 ? 12.385 6.654 -10.190 1.00 73.25 119 THR A C 1
ATOM 929 O O . THR A 1 119 ? 11.462 6.554 -10.992 1.00 73.25 119 THR A O 1
ATOM 932 N N . ASN A 1 120 ? 13.530 5.980 -10.314 1.00 74.88 120 ASN A N 1
ATOM 933 C CA . ASN A 1 120 ? 13.858 5.196 -11.505 1.00 74.88 120 ASN A CA 1
ATOM 934 C C . ASN A 1 120 ? 12.875 4.033 -11.708 1.00 74.88 120 ASN A C 1
ATOM 936 O O . ASN A 1 120 ? 12.431 3.775 -12.825 1.00 74.88 120 ASN A O 1
ATOM 940 N N . PHE A 1 121 ? 12.478 3.355 -10.626 1.00 80.31 121 PHE A N 1
ATOM 941 C CA . PHE A 1 121 ? 11.513 2.263 -10.698 1.00 80.31 121 PHE A CA 1
ATOM 942 C C . PHE A 1 121 ? 10.125 2.756 -11.115 1.00 80.31 121 PHE A C 1
ATOM 944 O O . PHE A 1 121 ? 9.589 2.277 -12.105 1.00 80.31 121 PHE A O 1
ATOM 951 N N . LEU A 1 122 ? 9.541 3.742 -10.429 1.00 80.62 122 LEU A N 1
ATOM 952 C CA . LEU A 1 122 ? 8.206 4.254 -10.768 1.00 80.62 122 LEU A CA 1
ATOM 953 C C . LEU A 1 122 ? 8.153 4.951 -12.131 1.00 80.62 122 LEU A C 1
ATOM 955 O O . LEU A 1 122 ? 7.081 4.994 -12.726 1.00 80.62 122 LEU A O 1
ATOM 959 N N . GLU A 1 123 ? 9.261 5.511 -12.615 1.00 81.81 123 GLU A N 1
ATOM 960 C CA . GLU A 1 123 ? 9.350 6.063 -13.971 1.00 81.81 123 GLU A CA 1
ATOM 961 C C . GLU A 1 123 ? 9.447 4.974 -15.039 1.00 81.81 123 GLU A C 1
ATOM 963 O O . GLU A 1 123 ? 8.872 5.145 -16.110 1.00 81.81 123 GLU A O 1
ATOM 968 N N . SER A 1 124 ? 10.101 3.845 -14.742 1.00 80.31 124 SER A N 1
ATOM 969 C CA . SER A 1 124 ? 10.116 2.682 -15.643 1.00 80.31 124 SER A CA 1
ATOM 970 C C . SER A 1 124 ? 8.748 2.009 -15.772 1.00 80.31 124 SER A C 1
ATOM 972 O O .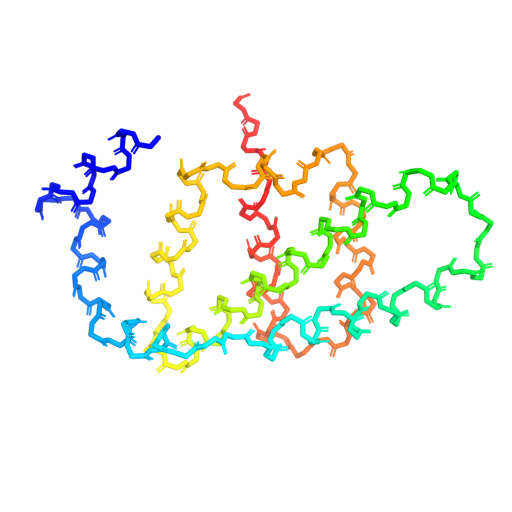 SER A 1 124 ? 8.465 1.335 -16.759 1.00 80.31 124 SER A O 1
ATOM 974 N N . LEU A 1 125 ? 7.891 2.186 -14.766 1.00 77.62 125 LEU A N 1
ATOM 975 C CA . LEU A 1 125 ? 6.547 1.646 -14.763 1.00 77.62 125 LEU A CA 1
ATOM 976 C C . LEU A 1 125 ? 5.644 2.632 -15.501 1.00 77.62 125 LEU A C 1
ATOM 978 O O . LEU A 1 125 ? 5.328 3.702 -14.983 1.00 77.62 125 LEU A O 1
ATOM 982 N N . GLU A 1 126 ? 5.209 2.262 -16.704 1.00 80.06 126 GLU A N 1
ATOM 983 C CA . GLU A 1 126 ? 4.214 2.990 -17.505 1.00 80.06 126 GLU A CA 1
ATOM 984 C C . GLU A 1 126 ? 2.820 2.938 -16.837 1.00 80.06 126 GLU A C 1
ATOM 986 O O . GLU A 1 126 ? 1.858 2.381 -17.359 1.00 80.06 126 GLU A O 1
ATOM 991 N N . LEU A 1 127 ? 2.713 3.459 -15.612 1.00 81.00 127 LEU A N 1
ATOM 992 C CA . LEU A 1 127 ? 1.490 3.480 -14.822 1.00 81.00 127 LEU A CA 1
ATOM 993 C C . LEU A 1 127 ? 0.569 4.599 -15.300 1.00 81.00 127 LEU A C 1
ATOM 995 O O . LEU A 1 127 ? 0.999 5.738 -15.494 1.00 81.00 127 LEU A O 1
ATOM 999 N N . GLU A 1 128 ? -0.724 4.288 -15.346 1.00 83.69 128 GLU A N 1
ATOM 1000 C CA . GLU A 1 128 ? -1.779 5.287 -15.499 1.00 83.69 128 GLU A CA 1
ATOM 1001 C C . GLU A 1 128 ? -1.657 6.393 -14.430 1.00 83.69 128 GLU A C 1
ATOM 1003 O O . GLU A 1 128 ? -1.297 6.089 -13.282 1.00 83.69 128 GLU A O 1
ATOM 1008 N N . PRO A 1 129 ? -1.991 7.661 -14.745 1.00 80.94 129 PRO A N 1
ATOM 1009 C CA . PRO A 1 129 ? -1.781 8.795 -13.841 1.00 80.94 129 PRO A CA 1
ATOM 1010 C C . PRO A 1 129 ? -2.356 8.592 -12.430 1.00 80.94 129 PRO A C 1
ATOM 1012 O O . PRO A 1 129 ? -1.676 8.850 -11.438 1.00 80.94 129 PRO A O 1
ATOM 1015 N N . GLU A 1 130 ? -3.570 8.044 -12.328 1.00 78.25 130 GLU A N 1
ATOM 1016 C CA . GLU A 1 130 ? -4.232 7.778 -11.043 1.00 78.25 130 GLU A CA 1
ATOM 1017 C C . GLU A 1 130 ? -3.487 6.725 -10.201 1.00 78.25 130 GLU A C 1
ATOM 1019 O O . GLU A 1 130 ? -3.320 6.894 -8.989 1.00 78.25 130 GLU A O 1
ATOM 1024 N N . ARG A 1 131 ? -2.966 5.660 -10.833 1.00 82.00 131 ARG A N 1
ATOM 1025 C CA . ARG A 1 131 ? -2.109 4.670 -10.153 1.00 82.00 131 ARG A CA 1
ATOM 1026 C C . ARG A 1 131 ? -0.794 5.303 -9.735 1.00 82.00 131 ARG A C 1
ATOM 1028 O O . ARG A 1 131 ? -0.329 5.036 -8.628 1.00 82.00 131 ARG A O 1
ATOM 1035 N N . LYS A 1 132 ? -0.200 6.139 -10.588 1.00 83.31 132 LYS A N 1
ATOM 1036 C CA . LYS A 1 132 ? 1.100 6.764 -10.329 1.00 83.31 132 LYS A CA 1
ATOM 1037 C C . LYS A 1 132 ? 1.083 7.591 -9.044 1.00 83.31 132 LYS A C 1
ATOM 1039 O O . LYS A 1 132 ? 1.998 7.452 -8.231 1.00 83.31 132 LYS A O 1
ATOM 1044 N N . ASP A 1 133 ? 0.019 8.354 -8.801 1.00 82.38 133 ASP A N 1
ATOM 1045 C CA . ASP A 1 133 ? -0.132 9.149 -7.577 1.00 82.38 133 ASP A CA 1
ATOM 1046 C C . ASP A 1 133 ? -0.259 8.272 -6.325 1.00 82.38 133 ASP A C 1
ATOM 1048 O O . ASP A 1 133 ? 0.442 8.485 -5.328 1.00 82.38 133 ASP A O 1
ATOM 1052 N N . VAL A 1 134 ? -1.100 7.233 -6.374 1.00 80.44 134 VAL A N 1
ATOM 1053 C CA . VAL A 1 134 ? -1.267 6.298 -5.249 1.00 80.44 134 VAL A CA 1
ATOM 1054 C C . VAL A 1 134 ? 0.032 5.549 -4.955 1.00 80.44 134 VAL A C 1
ATOM 1056 O O . VAL A 1 134 ? 0.408 5.398 -3.789 1.00 80.44 134 VAL A O 1
ATOM 1059 N N . PHE A 1 135 ? 0.763 5.139 -5.990 1.00 85.25 135 PHE A N 1
ATOM 1060 C CA . PHE A 1 135 ? 2.050 4.466 -5.852 1.00 85.25 135 PHE A CA 1
ATOM 1061 C C . PHE A 1 135 ? 3.112 5.409 -5.288 1.00 85.25 135 PHE A C 1
ATOM 1063 O O . PHE A 1 135 ? 3.806 5.060 -4.330 1.00 85.25 135 PHE A O 1
ATOM 1070 N N . ALA A 1 136 ? 3.190 6.646 -5.776 1.00 82.19 136 ALA A N 1
ATOM 1071 C CA . ALA A 1 136 ? 4.100 7.643 -5.230 1.00 82.19 136 ALA A CA 1
ATOM 1072 C C . ALA A 1 136 ? 3.827 7.914 -3.740 1.00 82.19 136 ALA A C 1
ATOM 1074 O O . ALA A 1 136 ? 4.784 8.019 -2.959 1.00 82.19 136 ALA A O 1
ATOM 1075 N N . LEU A 1 137 ? 2.555 7.994 -3.332 1.00 78.94 137 LEU A N 1
ATOM 1076 C CA . LEU A 1 137 ? 2.136 8.156 -1.936 1.00 78.94 137 LEU A CA 1
ATOM 1077 C C . LEU A 1 137 ? 2.470 6.930 -1.080 1.00 78.94 137 LEU A C 1
ATOM 1079 O O . LEU A 1 137 ? 3.005 7.085 0.021 1.00 78.94 137 LEU A O 1
ATOM 1083 N N . ALA A 1 138 ? 2.207 5.724 -1.584 1.00 76.81 138 ALA A N 1
ATOM 1084 C CA . ALA A 1 138 ? 2.517 4.475 -0.899 1.00 76.81 138 ALA A CA 1
ATOM 1085 C C . ALA A 1 138 ? 4.024 4.348 -0.641 1.00 76.81 138 ALA A C 1
ATOM 1087 O O . ALA A 1 138 ? 4.433 4.176 0.505 1.00 76.81 138 ALA A O 1
ATOM 1088 N N . PHE A 1 139 ? 4.865 4.580 -1.648 1.00 77.31 139 PHE A N 1
ATOM 1089 C CA . PHE A 1 139 ? 6.321 4.604 -1.479 1.00 77.31 139 PHE A CA 1
ATOM 1090 C C . PHE A 1 139 ? 6.784 5.729 -0.537 1.00 77.31 139 PHE A C 1
ATOM 1092 O O . PHE A 1 139 ? 7.681 5.533 0.280 1.00 77.31 139 PHE A O 1
ATOM 1099 N N . ASN A 1 140 ? 6.152 6.908 -0.573 1.00 76.44 140 ASN A N 1
ATOM 1100 C CA . ASN A 1 140 ? 6.443 7.976 0.393 1.00 76.44 140 ASN A CA 1
ATOM 1101 C C . ASN A 1 140 ? 6.078 7.585 1.831 1.00 76.44 140 ASN A C 1
ATOM 1103 O O . ASN A 1 140 ? 6.739 8.031 2.769 1.00 76.44 140 ASN A O 1
ATOM 1107 N N . SER A 1 141 ? 5.064 6.739 2.026 1.00 70.81 141 SER A N 1
ATOM 1108 C CA . SER A 1 141 ? 4.702 6.216 3.347 1.00 70.81 141 SER A CA 1
ATOM 1109 C C . SER A 1 141 ? 5.765 5.275 3.930 1.00 70.81 141 SER A C 1
ATOM 1111 O O . SER A 1 141 ? 5.834 5.119 5.152 1.00 70.81 141 SER A O 1
ATOM 1113 N N . LEU A 1 142 ? 6.633 4.725 3.070 1.00 68.44 142 LEU A N 1
ATOM 1114 C CA . LEU A 1 142 ? 7.799 3.926 3.449 1.00 68.44 142 LEU A CA 1
ATOM 1115 C C . LEU A 1 142 ? 9.000 4.782 3.867 1.00 68.44 142 LEU A C 1
ATOM 1117 O O . LEU A 1 142 ? 9.954 4.287 4.467 1.00 68.44 142 LEU A O 1
ATOM 1121 N N . LYS A 1 143 ? 8.968 6.094 3.617 1.00 64.69 143 LYS A N 1
ATOM 1122 C CA . LYS A 1 143 ? 10.036 6.973 4.085 1.00 64.69 143 LYS A CA 1
ATOM 1123 C C . LYS A 1 143 ? 9.994 7.094 5.601 1.00 64.69 143 LYS A C 1
ATOM 1125 O O . LYS A 1 143 ? 8.976 7.413 6.220 1.00 64.69 143 LYS A O 1
ATOM 1130 N N . LYS A 1 144 ? 11.164 6.951 6.220 1.00 53.28 144 LYS A N 1
ATOM 1131 C CA . LYS A 1 144 ? 11.388 7.412 7.591 1.00 53.28 144 LYS A CA 1
ATOM 1132 C C . LYS A 1 144 ? 11.129 8.923 7.607 1.00 53.28 144 LYS A C 1
ATOM 1134 O O . LYS A 1 144 ? 11.886 9.668 6.993 1.00 53.28 144 LYS A O 1
ATOM 1139 N N . ARG A 1 145 ? 10.101 9.400 8.325 1.00 46.84 145 ARG A N 1
ATOM 1140 C CA . ARG A 1 145 ? 10.024 10.829 8.683 1.00 46.84 145 ARG A CA 1
ATOM 1141 C C . ARG A 1 145 ? 11.339 11.179 9.389 1.00 46.84 145 ARG A C 1
ATOM 1143 O O . ARG A 1 145 ? 11.587 10.671 10.487 1.00 46.84 145 ARG A O 1
ATOM 1150 N N . ARG A 1 146 ? 12.207 11.967 8.738 1.00 39.16 146 ARG A N 1
ATOM 1151 C CA . ARG A 1 146 ? 13.312 12.647 9.425 1.00 39.16 146 ARG A CA 1
ATOM 1152 C C . ARG A 1 146 ? 12.650 13.490 10.516 1.00 39.16 146 ARG A C 1
ATOM 1154 O O . ARG A 1 146 ? 11.736 14.255 10.223 1.00 39.16 146 ARG A O 1
ATOM 1161 N N . LYS A 1 147 ? 13.008 13.199 11.765 1.00 32.81 147 LYS A N 1
ATOM 1162 C CA . LYS A 1 147 ? 12.706 14.077 12.893 1.00 32.81 147 LYS A CA 1
ATOM 1163 C C . LYS A 1 147 ? 13.609 15.291 12.788 1.00 32.81 147 LYS A C 1
ATOM 1165 O O . LYS A 1 147 ? 14.777 15.070 12.394 1.00 32.81 147 LYS A O 1
#

pLDDT: mean 79.41, std 14.51, range [32.81, 96.06]

Foldseek 3Di:
DVVVVVQCPDPPHPLVVLCVVQVVQVVVVPVDDPVVQLVVLVVLLVLLVVVPVVDDDDDPVVVVLLSQLSSVLSSQLVSLLVSCVRGRPSSSVSSLVSCLVVLVLVVRHDAPCLPVSLVSSLVSDPDDPSSSVSSVVSSVSSDDPDD

Radius of gyration: 16.44 Å; chains: 1; bounding box: 45×28×42 Å